Protein AF-A0A9E1X606-F1 (afdb_monomer_lite)

Foldseek 3Di:
DDDDDDDPPDPPDPQDPDDDDPPDDRDDPPVDQQDCPDPRHDVPDDDDDPVNDADDDPDAAQPDWDWDDQDPVRWIWIWTDGPVDIWIATPPRRHTPD

Secondary structure (DSSP, 8-state):
---S---TTS---SSPPS-S-TT--S----SS---SSSTT--TT-----GGG-------TT--EEEEPPPPTTS--EEEEE-SS-EEEEETTT--B--

Sequence (98 aa):
MSVGYRNPYLADSENPIAHGRCDQQDCTELAAALPPEGPDGDPDGEILTESDRQFTWLGPGHFGGLISSLYPDGKRTIWSNGRECIAKLDHDTLEVLA

Radius of gyration: 17.58 Å; chains: 1; bounding box: 38×46×40 Å

Structure (mmCIF, N/CA/C/O backbone):
data_AF-A0A9E1X606-F1
#
_entry.id   AF-A0A9E1X606-F1
#
loop_
_atom_site.group_PDB
_atom_site.id
_atom_site.type_symbol
_atom_site.label_atom_id
_atom_site.label_alt_id
_atom_site.label_comp_id
_atom_site.label_asym_id
_atom_site.label_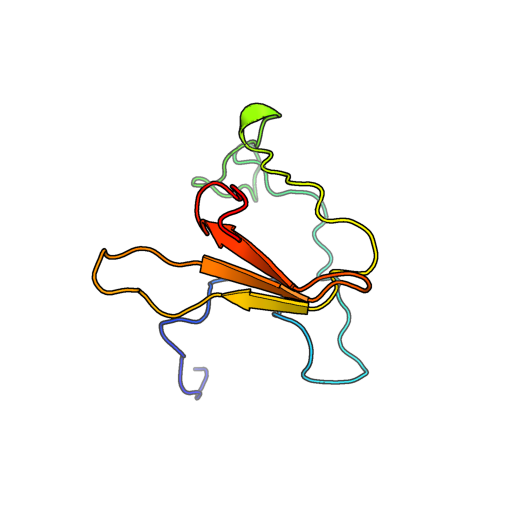entity_id
_atom_site.label_seq_id
_atom_site.pdbx_PDB_ins_code
_atom_site.Cartn_x
_atom_site.Cartn_y
_atom_site.Cartn_z
_atom_site.occupancy
_atom_site.B_iso_or_equiv
_atom_site.auth_seq_id
_atom_site.auth_comp_id
_atom_site.auth_asym_id
_atom_site.auth_atom_id
_atom_site.pdbx_PDB_model_num
ATOM 1 N N . MET A 1 1 ? 4.524 -35.440 -9.390 1.00 37.19 1 MET A N 1
ATOM 2 C CA . MET A 1 1 ? 3.574 -35.363 -8.258 1.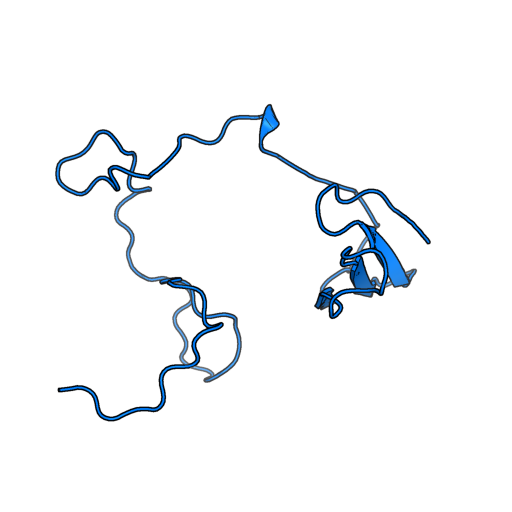00 37.19 1 MET A CA 1
ATOM 3 C C . MET A 1 1 ? 4.239 -34.554 -7.162 1.00 37.19 1 MET A C 1
ATOM 5 O O . MET A 1 1 ? 5.213 -35.045 -6.607 1.00 37.19 1 MET A O 1
ATOM 9 N N . SER A 1 2 ? 3.793 -33.327 -6.884 1.00 45.22 2 SER A N 1
ATOM 10 C CA . SER A 1 2 ? 4.194 -32.649 -5.646 1.00 45.22 2 SER A CA 1
ATOM 11 C C . SER A 1 2 ? 3.156 -32.964 -4.570 1.00 45.22 2 SER A C 1
ATOM 13 O O . SER A 1 2 ? 1.951 -32.838 -4.782 1.00 45.22 2 SER A O 1
ATOM 15 N N . VAL A 1 3 ? 3.634 -33.472 -3.437 1.00 47.50 3 VAL A N 1
ATOM 16 C CA . VAL A 1 3 ? 2.832 -33.722 -2.240 1.00 47.50 3 VAL A CA 1
ATOM 17 C C . VAL A 1 3 ? 3.002 -32.495 -1.352 1.00 47.50 3 VAL A C 1
ATOM 19 O O . VAL A 1 3 ? 4.053 -32.312 -0.747 1.00 47.50 3 VAL A O 1
ATOM 22 N N . GLY A 1 4 ? 1.991 -31.633 -1.310 1.00 51.31 4 GLY A N 1
ATOM 23 C CA . GLY A 1 4 ? 1.963 -30.463 -0.438 1.00 51.31 4 GLY A CA 1
ATOM 24 C C . GLY A 1 4 ? 0.600 -29.780 -0.469 1.00 51.31 4 GLY A C 1
ATOM 25 O O . GLY A 1 4 ? -0.036 -29.713 -1.520 1.00 51.31 4 GLY A O 1
ATOM 26 N N . TYR A 1 5 ? 0.137 -29.300 0.688 1.00 50.00 5 TYR A N 1
ATOM 27 C CA . TYR A 1 5 ? -1.069 -28.475 0.786 1.00 50.00 5 TYR A CA 1
ATOM 28 C C . TYR A 1 5 ? -0.885 -27.209 -0.060 1.00 50.00 5 TYR A C 1
ATOM 30 O O . TYR A 1 5 ? 0.000 -26.400 0.213 1.00 50.00 5 TYR A O 1
ATOM 38 N N . ARG A 1 6 ? -1.721 -27.037 -1.089 1.00 49.09 6 ARG A N 1
ATOM 39 C CA . ARG A 1 6 ? -1.745 -25.831 -1.920 1.00 49.09 6 ARG A CA 1
ATOM 40 C C . ARG A 1 6 ? -2.650 -24.811 -1.230 1.00 49.09 6 ARG A C 1
ATOM 42 O O . ARG A 1 6 ? -3.846 -25.055 -1.101 1.00 49.09 6 ARG A O 1
ATOM 49 N N . ASN A 1 7 ? -2.083 -23.712 -0.734 1.00 53.25 7 ASN A N 1
ATOM 50 C CA . ASN A 1 7 ? -2.873 -22.597 -0.213 1.00 53.25 7 ASN A CA 1
ATOM 51 C C . ASN A 1 7 ? -3.602 -21.934 -1.401 1.00 53.25 7 ASN A C 1
ATOM 53 O O . ASN A 1 7 ? -2.922 -21.392 -2.269 1.00 53.25 7 ASN A O 1
ATOM 57 N N . PRO A 1 8 ? -4.947 -21.969 -1.470 1.00 52.19 8 PRO A N 1
ATOM 58 C CA . PRO A 1 8 ? -5.696 -21.427 -2.606 1.00 52.19 8 PRO A CA 1
ATOM 59 C C . PRO A 1 8 ? -5.651 -19.893 -2.689 1.00 52.19 8 PRO A C 1
ATOM 61 O O . PRO A 1 8 ? -6.096 -19.333 -3.682 1.00 52.19 8 PRO A O 1
ATOM 64 N N . TYR A 1 9 ? -5.125 -19.223 -1.660 1.00 49.66 9 TYR A N 1
ATOM 65 C CA . TYR A 1 9 ? -4.909 -17.775 -1.619 1.00 49.66 9 TYR A CA 1
ATOM 66 C C . TYR A 1 9 ? -3.443 -17.384 -1.844 1.00 49.66 9 TYR A C 1
ATOM 68 O O . TYR A 1 9 ? -3.099 -16.211 -1.711 1.00 49.66 9 TYR A O 1
ATOM 76 N N . LEU A 1 10 ? -2.560 -18.351 -2.119 1.00 50.56 10 LEU A N 1
ATOM 77 C CA . LEU A 1 10 ? -1.196 -18.046 -2.528 1.00 50.56 10 LEU A CA 1
ATOM 78 C C . LEU A 1 10 ? -1.256 -17.512 -3.960 1.00 50.56 10 LEU A C 1
ATOM 80 O O . LEU A 1 10 ? -1.738 -18.215 -4.848 1.00 50.56 10 LEU A O 1
ATOM 84 N N . ALA A 1 11 ? -0.813 -16.271 -4.161 1.00 49.81 11 ALA A N 1
ATOM 85 C CA . ALA A 1 11 ? -0.677 -15.705 -5.496 1.00 49.81 11 ALA A CA 1
ATOM 86 C C . ALA A 1 11 ? 0.236 -16.604 -6.343 1.00 49.81 11 ALA A C 1
ATOM 88 O O . ALA A 1 11 ? 1.208 -17.154 -5.817 1.00 49.81 11 ALA A O 1
ATOM 89 N N . ASP A 1 12 ? -0.069 -16.741 -7.634 1.00 50.81 12 ASP A N 1
ATOM 90 C CA . ASP A 1 12 ? 0.812 -17.387 -8.613 1.00 50.81 12 ASP A CA 1
ATOM 91 C C . ASP A 1 12 ? 1.980 -16.431 -8.908 1.00 50.81 12 ASP A C 1
ATOM 93 O O . ASP A 1 12 ? 2.044 -15.768 -9.934 1.00 50.81 12 ASP A O 1
ATOM 97 N N . SER A 1 13 ? 2.820 -16.224 -7.893 1.00 45.44 13 SER A N 1
ATOM 98 C CA . SER A 1 13 ? 3.916 -15.263 -7.892 1.00 45.44 13 SER A CA 1
ATOM 99 C C . SER A 1 13 ? 5.227 -16.022 -7.843 1.00 45.44 13 SER A C 1
ATOM 101 O O . SER A 1 13 ? 5.501 -16.750 -6.886 1.00 45.44 13 SER A O 1
ATOM 103 N N . GLU A 1 14 ? 6.069 -15.797 -8.846 1.00 44.44 14 GLU A N 1
ATOM 104 C CA . GLU A 1 14 ? 7.459 -16.258 -8.845 1.00 44.44 14 GLU A CA 1
ATOM 105 C C . GLU A 1 14 ? 8.329 -15.482 -7.844 1.00 44.44 14 GLU A C 1
ATOM 107 O O . GLU A 1 14 ? 9.427 -15.917 -7.508 1.00 44.44 14 GLU A O 1
ATOM 112 N N . ASN A 1 15 ? 7.823 -14.358 -7.325 1.00 42.84 15 ASN A N 1
ATOM 113 C CA . ASN A 1 15 ? 8.425 -13.628 -6.220 1.00 42.84 15 ASN A CA 1
ATOM 114 C C . ASN A 1 15 ? 7.894 -14.173 -4.886 1.00 42.84 15 ASN A C 1
ATOM 116 O O . ASN A 1 15 ? 6.712 -13.967 -4.575 1.00 42.84 15 ASN A O 1
ATOM 120 N N . PRO A 1 16 ? 8.719 -14.848 -4.067 1.00 45.56 16 PRO A N 1
ATOM 121 C CA . PRO A 1 16 ? 8.298 -15.232 -2.732 1.00 45.56 16 PRO A CA 1
ATOM 122 C C . PRO A 1 16 ? 8.063 -13.972 -1.887 1.00 45.56 16 PRO A C 1
ATOM 124 O O . PRO A 1 16 ? 8.951 -13.133 -1.748 1.00 45.56 16 PRO A O 1
ATOM 127 N N . ILE A 1 17 ? 6.878 -13.851 -1.273 1.00 48.69 17 ILE A N 1
ATOM 128 C CA . ILE A 1 17 ? 6.674 -12.905 -0.165 1.00 48.69 17 ILE A CA 1
ATOM 129 C C . ILE A 1 17 ? 7.720 -13.235 0.906 1.00 48.69 17 ILE A C 1
ATOM 131 O O . ILE A 1 17 ? 7.861 -14.388 1.321 1.00 48.69 17 ILE A O 1
ATOM 135 N N . ALA A 1 18 ? 8.497 -12.223 1.281 1.00 43.69 18 ALA A N 1
ATOM 136 C CA . ALA A 1 18 ? 9.742 -12.378 2.011 1.00 43.69 18 ALA A CA 1
ATOM 137 C C . ALA A 1 18 ? 9.605 -13.102 3.365 1.00 43.69 18 ALA A C 1
ATOM 139 O O . ALA A 1 18 ? 8.603 -12.977 4.071 1.00 43.69 18 ALA A O 1
ATOM 140 N N . HIS A 1 19 ? 10.718 -13.751 3.733 1.00 45.53 19 HIS A N 1
ATOM 141 C CA . HIS A 1 19 ? 11.088 -14.319 5.037 1.00 45.53 19 HIS A CA 1
ATOM 142 C C . HIS A 1 19 ? 10.724 -15.786 5.306 1.00 45.53 19 HIS A C 1
ATOM 144 O O . HIS A 1 19 ? 9.895 -16.102 6.158 1.00 45.53 19 HIS A O 1
ATOM 150 N N . GLY A 1 20 ? 11.464 -16.700 4.666 1.00 41.56 20 GLY A N 1
ATOM 151 C CA . GLY A 1 20 ? 11.568 -18.098 5.101 1.00 41.56 20 GLY A CA 1
ATOM 152 C C . GLY A 1 20 ? 12.973 -18.539 5.528 1.00 41.56 20 GLY A C 1
ATOM 153 O O . GLY A 1 20 ? 13.095 -19.336 6.460 1.00 41.56 20 GLY A O 1
ATOM 154 N N . ARG A 1 21 ? 14.040 -18.067 4.861 1.00 43.56 21 ARG A N 1
ATOM 155 C CA . ARG A 1 21 ? 15.431 -18.499 5.124 1.00 43.56 21 ARG A CA 1
ATOM 156 C C . ARG A 1 21 ? 16.455 -17.398 4.829 1.00 43.56 21 ARG A C 1
ATOM 158 O O . ARG A 1 21 ? 16.203 -16.521 4.015 1.00 43.56 21 ARG A O 1
ATOM 165 N N . CYS A 1 22 ? 17.608 -17.446 5.497 1.00 42.50 22 CYS A N 1
ATOM 166 C CA . CYS A 1 22 ? 18.699 -16.471 5.348 1.00 42.50 22 CYS A CA 1
ATOM 167 C C . CYS A 1 22 ? 19.504 -16.606 4.041 1.00 42.50 22 CYS A C 1
ATOM 169 O O . CYS A 1 22 ? 20.337 -15.751 3.761 1.00 42.50 22 CYS A O 1
ATOM 171 N N . ASP A 1 23 ? 19.261 -17.658 3.260 1.00 51.50 23 ASP A N 1
ATOM 172 C CA . ASP A 1 23 ? 19.864 -17.934 1.954 1.00 51.50 23 ASP A CA 1
ATOM 173 C C . ASP A 1 23 ? 18.894 -17.691 0.786 1.00 51.50 23 ASP A C 1
ATOM 175 O O . ASP A 1 23 ? 19.197 -18.064 -0.347 1.00 51.50 23 ASP A O 1
ATOM 179 N N . GLN A 1 24 ? 17.733 -17.075 1.042 1.00 52.06 24 GLN A N 1
ATOM 180 C CA . GLN A 1 24 ? 16.819 -16.670 -0.023 1.00 52.06 24 GLN A CA 1
ATOM 181 C C . GLN A 1 24 ? 17.545 -15.706 -0.968 1.00 52.06 24 GLN A C 1
ATOM 183 O O . GLN A 1 24 ? 17.950 -14.615 -0.573 1.00 52.06 24 GLN A O 1
ATOM 188 N N . GLN A 1 25 ? 17.728 -16.132 -2.217 1.00 50.97 25 GLN A N 1
ATOM 189 C CA . GLN A 1 25 ? 18.096 -15.239 -3.304 1.00 50.97 25 GLN A CA 1
ATOM 190 C C . GLN A 1 25 ? 16.816 -14.519 -3.736 1.00 50.97 25 GLN A C 1
ATOM 192 O O . GLN A 1 25 ? 15.900 -15.156 -4.251 1.00 50.97 25 GLN A O 1
ATOM 197 N N . ASP A 1 26 ? 16.742 -13.206 -3.516 1.00 51.81 26 ASP A N 1
ATOM 198 C CA . ASP A 1 26 ? 15.623 -12.336 -3.930 1.00 51.81 26 ASP A CA 1
ATOM 199 C C . ASP A 1 26 ? 15.571 -12.116 -5.459 1.00 51.81 26 ASP A C 1
ATOM 201 O O . ASP A 1 26 ? 15.082 -11.101 -5.951 1.00 51.81 26 ASP A O 1
ATOM 205 N N . CYS A 1 27 ? 16.138 -13.037 -6.235 1.00 45.62 27 CYS A N 1
ATOM 206 C CA . CYS A 1 27 ? 16.275 -12.922 -7.673 1.00 45.62 27 CYS A CA 1
ATOM 207 C C . CYS A 1 27 ? 16.151 -14.299 -8.331 1.00 45.62 27 CYS A C 1
ATOM 209 O O . CYS A 1 27 ? 17.086 -15.098 -8.342 1.00 45.62 27 CYS A O 1
ATOM 211 N N . THR A 1 28 ? 14.995 -14.563 -8.934 1.00 50.22 28 THR A N 1
ATOM 212 C CA . THR A 1 28 ? 14.933 -15.471 -10.083 1.00 50.22 28 THR A CA 1
ATOM 213 C C . THR A 1 28 ? 15.585 -14.720 -11.250 1.00 50.22 28 THR A C 1
ATOM 215 O O . THR A 1 28 ? 15.285 -13.541 -11.448 1.00 50.22 28 THR A O 1
ATOM 218 N N . GLU A 1 29 ? 16.510 -15.339 -11.995 1.00 47.19 29 GLU A N 1
ATOM 219 C CA . GLU A 1 29 ? 17.034 -14.748 -13.239 1.00 47.19 29 GLU A CA 1
ATOM 220 C C . GLU A 1 29 ? 15.892 -14.641 -14.260 1.00 47.19 29 GLU A C 1
ATOM 222 O O . GLU A 1 29 ? 15.667 -15.532 -15.074 1.00 47.19 29 GLU A O 1
ATOM 227 N N . LEU A 1 30 ? 15.152 -13.537 -14.213 1.00 52.75 30 LEU A N 1
ATOM 228 C CA . LEU A 1 30 ? 14.297 -13.109 -15.307 1.00 52.75 30 LEU A CA 1
ATOM 229 C C . LEU A 1 30 ? 15.186 -12.338 -16.282 1.00 52.75 30 LEU A C 1
ATOM 231 O O . LEU A 1 30 ? 15.677 -11.253 -15.969 1.00 52.75 30 LEU A O 1
ATOM 235 N N . ALA A 1 31 ? 15.433 -12.925 -17.456 1.00 51.66 31 ALA A N 1
ATOM 236 C CA . ALA A 1 31 ? 16.287 -12.334 -18.491 1.00 51.66 31 ALA A CA 1
ATOM 237 C C . ALA A 1 31 ? 15.758 -10.973 -18.994 1.00 51.66 31 ALA A C 1
ATOM 239 O O . ALA A 1 31 ? 16.531 -10.159 -19.499 1.00 51.66 31 ALA A O 1
ATOM 240 N N . ALA A 1 32 ? 14.457 -10.724 -18.830 1.00 52.41 32 ALA A N 1
ATOM 241 C CA . ALA A 1 32 ? 13.780 -9.442 -18.985 1.00 52.41 32 ALA A CA 1
ATOM 242 C C . ALA A 1 32 ? 12.368 -9.541 -18.371 1.00 52.41 32 ALA A C 1
ATOM 244 O O . ALA A 1 32 ? 11.936 -10.627 -17.982 1.00 52.41 32 ALA A O 1
ATOM 245 N N . ALA A 1 33 ? 11.626 -8.425 -18.328 1.00 56.19 33 ALA A N 1
ATOM 246 C CA . ALA A 1 33 ? 10.163 -8.497 -18.276 1.00 56.19 33 ALA A CA 1
ATOM 247 C C . ALA A 1 33 ? 9.673 -9.417 -19.410 1.00 56.19 33 ALA A C 1
ATOM 249 O O . ALA A 1 33 ? 10.316 -9.451 -20.459 1.00 56.19 33 ALA A O 1
ATOM 250 N N . LEU A 1 34 ? 8.582 -10.161 -19.210 1.00 64.25 34 LEU A N 1
ATOM 251 C CA . LEU A 1 34 ? 7.949 -10.974 -20.253 1.00 64.25 34 LEU A CA 1
ATOM 252 C C . LEU A 1 34 ? 6.852 -10.128 -20.915 1.00 64.25 34 LEU A C 1
ATOM 254 O O . LEU A 1 34 ? 5.691 -10.242 -20.522 1.00 64.25 34 LEU A O 1
ATOM 258 N N . PRO A 1 35 ? 7.176 -9.208 -21.845 1.00 61.50 35 PRO A N 1
ATOM 259 C CA . PRO A 1 35 ? 6.137 -8.488 -22.556 1.00 61.50 35 PRO A CA 1
ATOM 260 C C . PRO A 1 35 ? 5.280 -9.499 -23.332 1.00 61.50 35 PRO A C 1
ATOM 262 O O . PRO A 1 35 ? 5.809 -10.523 -23.777 1.00 61.50 35 PRO A O 1
ATOM 265 N N . PRO A 1 36 ? 3.985 -9.215 -23.538 1.00 65.62 36 PRO A N 1
ATOM 266 C CA . PRO A 1 36 ? 3.096 -10.107 -24.284 1.00 65.62 36 PRO A CA 1
ATOM 267 C C . PRO A 1 36 ? 3.627 -10.406 -25.695 1.00 65.62 36 PRO A C 1
ATOM 269 O O . PRO A 1 36 ? 3.455 -11.502 -26.228 1.00 65.62 36 PRO A O 1
ATOM 272 N N . GLU A 1 37 ? 4.356 -9.458 -26.287 1.00 66.31 37 GLU A N 1
ATOM 273 C CA . GLU A 1 37 ? 5.134 -9.671 -27.503 1.00 66.31 37 GLU A CA 1
ATOM 274 C C . GLU A 1 37 ? 6.513 -10.304 -27.224 1.00 66.31 37 GLU A C 1
ATOM 276 O O . GLU A 1 37 ? 7.530 -9.625 -27.086 1.00 66.31 37 GLU A O 1
ATOM 281 N N . GLY A 1 38 ? 6.568 -11.637 -27.222 1.00 62.50 38 GLY A N 1
ATOM 282 C CA . GLY A 1 38 ? 7.810 -12.412 -27.186 1.00 62.50 38 GLY A CA 1
ATOM 283 C C . GLY A 1 38 ? 7.550 -13.920 -27.292 1.00 62.50 38 GLY A C 1
ATOM 284 O O . GLY A 1 38 ? 6.437 -14.360 -27.019 1.00 62.50 38 GLY A O 1
ATOM 285 N N . PRO A 1 39 ? 8.541 -14.742 -27.689 1.00 59.41 39 PRO A N 1
ATOM 286 C CA . PRO A 1 39 ? 8.381 -16.201 -27.733 1.00 59.41 39 PRO A CA 1
ATOM 287 C C . PRO A 1 39 ? 8.074 -16.814 -26.356 1.00 59.41 39 PRO A C 1
ATOM 289 O O . PRO A 1 39 ? 7.434 -17.860 -26.298 1.00 59.41 39 PRO A O 1
ATOM 292 N N . ASP A 1 40 ? 8.482 -16.127 -25.286 1.00 63.66 40 ASP A N 1
ATOM 293 C CA . ASP A 1 40 ? 8.236 -16.479 -23.884 1.00 63.66 40 ASP A CA 1
ATOM 294 C C . ASP A 1 40 ? 7.286 -15.474 -23.193 1.00 63.66 40 ASP A C 1
ATOM 296 O O . ASP A 1 40 ? 7.228 -15.414 -21.968 1.00 63.66 40 ASP A O 1
ATOM 300 N N . GLY A 1 41 ? 6.589 -14.632 -23.969 1.00 61.88 41 GLY A N 1
ATOM 301 C CA . GLY A 1 41 ? 5.685 -13.606 -23.449 1.00 61.88 41 GLY A CA 1
ATOM 302 C C . GLY A 1 41 ? 4.455 -14.201 -22.764 1.00 61.88 41 GLY A C 1
ATOM 303 O O . GLY A 1 41 ? 3.949 -15.243 -23.184 1.00 61.88 41 GLY A O 1
ATOM 304 N N . ASP A 1 42 ? 3.957 -13.527 -21.728 1.00 67.06 42 ASP A N 1
ATOM 305 C CA . ASP A 1 42 ? 2.660 -13.856 -21.138 1.00 67.06 42 ASP A CA 1
ATOM 306 C C . ASP A 1 42 ? 1.547 -13.300 -22.047 1.00 67.06 42 ASP A C 1
ATOM 308 O O . ASP A 1 42 ? 1.457 -12.079 -22.196 1.00 67.06 42 ASP A O 1
ATOM 312 N N . PRO A 1 43 ? 0.707 -14.141 -22.685 1.00 67.25 43 PRO A N 1
ATOM 313 C CA . PRO A 1 43 ? -0.373 -13.663 -23.547 1.00 67.25 43 PRO A CA 1
ATOM 314 C C . PRO A 1 43 ? -1.440 -12.856 -22.792 1.00 67.25 43 PRO A C 1
ATOM 316 O O . PRO A 1 43 ? -2.169 -12.099 -23.434 1.00 67.25 43 PRO A O 1
ATOM 319 N N . ASP A 1 44 ? -1.515 -12.998 -21.466 1.00 71.56 44 ASP A N 1
ATOM 320 C CA . ASP A 1 44 ? -2.376 -12.202 -20.588 1.00 71.56 44 ASP A CA 1
ATOM 321 C C . ASP A 1 44 ? -1.617 -11.009 -19.958 1.00 71.56 44 ASP A C 1
ATOM 323 O O . ASP A 1 44 ? -2.183 -10.252 -19.167 1.00 71.56 44 ASP A O 1
ATOM 327 N N . GLY A 1 45 ? -0.340 -10.822 -20.312 1.00 67.88 45 GLY A N 1
ATOM 328 C CA . GLY A 1 45 ? 0.524 -9.758 -19.812 1.00 67.88 45 GLY A CA 1
ATOM 329 C C . GLY A 1 45 ? 0.167 -8.374 -20.363 1.00 67.88 45 GLY A C 1
ATOM 330 O O . GLY A 1 45 ? -0.259 -8.217 -21.507 1.00 67.88 45 GLY A O 1
ATOM 331 N N . GLU A 1 46 ? 0.393 -7.339 -19.555 1.00 73.88 46 GLU A N 1
ATOM 332 C CA . GLU A 1 46 ? 0.093 -5.942 -19.887 1.00 73.88 46 GLU A CA 1
ATOM 333 C C . GLU A 1 46 ? 1.345 -5.061 -19.769 1.00 73.88 46 GLU A C 1
ATOM 335 O O . GLU A 1 46 ? 2.165 -5.219 -18.860 1.00 73.88 46 GLU A O 1
ATOM 340 N N . ILE A 1 47 ? 1.491 -4.098 -20.685 1.00 79.00 47 ILE A N 1
ATOM 341 C CA . ILE A 1 47 ? 2.509 -3.050 -20.571 1.00 79.00 47 ILE A CA 1
ATOM 342 C C . ILE A 1 47 ? 1.974 -1.958 -19.648 1.00 79.00 47 ILE A C 1
ATOM 344 O O . ILE A 1 47 ? 1.102 -1.185 -20.041 1.00 79.00 47 ILE A O 1
ATOM 348 N N . LEU A 1 48 ? 2.553 -1.864 -18.451 1.00 79.50 48 LEU A N 1
ATOM 349 C CA . LEU A 1 48 ? 2.240 -0.792 -17.511 1.00 79.50 48 LEU A CA 1
ATOM 350 C C . LEU A 1 48 ? 2.696 0.569 -18.049 1.00 79.50 48 LEU A C 1
ATOM 352 O O . LEU A 1 48 ? 3.782 0.732 -18.610 1.00 79.50 48 LEU A O 1
ATOM 356 N N . THR A 1 49 ? 1.864 1.567 -17.812 1.00 84.81 49 THR A N 1
ATOM 357 C CA . THR A 1 49 ? 2.048 2.965 -18.183 1.00 84.81 49 THR A CA 1
ATOM 358 C C . THR A 1 49 ? 2.171 3.839 -16.934 1.00 84.81 49 THR A C 1
ATOM 360 O O . THR A 1 49 ? 1.965 3.397 -15.804 1.00 84.81 49 THR A O 1
ATOM 363 N N . GLU A 1 50 ? 2.473 5.126 -17.116 1.00 84.50 50 GLU A N 1
ATOM 364 C CA . GLU A 1 50 ? 2.502 6.075 -15.995 1.00 84.50 50 GLU A CA 1
ATOM 365 C C . GLU A 1 50 ? 1.143 6.203 -15.283 1.00 84.50 50 GLU A C 1
ATOM 367 O O . GLU A 1 50 ? 1.118 6.531 -14.099 1.00 84.50 50 GLU A O 1
ATOM 372 N N . SER A 1 51 ? 0.014 5.924 -15.952 1.00 86.31 51 SER A N 1
ATOM 373 C CA . SER A 1 51 ? -1.302 5.943 -15.295 1.00 86.31 51 SER A CA 1
ATOM 374 C C . SER A 1 51 ? -1.541 4.760 -14.361 1.00 86.31 51 SER A C 1
ATOM 376 O O . SER A 1 51 ? -2.376 4.869 -13.467 1.00 86.31 51 SER A O 1
ATOM 378 N N . ASP A 1 52 ? -0.789 3.671 -14.516 1.00 84.06 52 ASP A N 1
ATOM 379 C CA . ASP A 1 52 ? -0.891 2.489 -13.651 1.00 84.06 52 ASP A CA 1
ATOM 380 C C . ASP A 1 52 ? -0.101 2.669 -12.349 1.00 84.06 52 ASP A C 1
ATOM 382 O O . ASP A 1 52 ? -0.225 1.895 -11.396 1.00 84.06 52 ASP A O 1
ATOM 386 N N . ARG A 1 53 ? 0.712 3.728 -12.272 1.00 83.56 53 ARG A N 1
ATOM 387 C CA . ARG A 1 53 ? 1.504 4.040 -11.093 1.00 83.56 53 ARG A CA 1
ATOM 388 C C . ARG A 1 53 ? 0.642 4.700 -10.022 1.00 83.56 53 ARG A C 1
ATOM 390 O O . ARG A 1 53 ? 0.313 5.880 -10.098 1.00 83.56 53 ARG A O 1
ATOM 397 N N . GLN A 1 54 ? 0.392 3.966 -8.945 1.00 84.69 54 GLN A N 1
ATOM 398 C CA . GLN A 1 54 ? -0.183 4.517 -7.722 1.00 84.69 54 GLN A CA 1
ATOM 399 C C . GLN A 1 54 ? 0.919 4.804 -6.698 1.00 84.69 54 GLN A C 1
ATOM 401 O O . GLN A 1 54 ? 1.783 3.965 -6.433 1.00 84.69 54 GLN A O 1
ATOM 406 N N . PHE A 1 55 ? 0.918 6.006 -6.125 1.00 87.56 55 PHE A N 1
ATOM 407 C CA . PHE A 1 55 ? 1.892 6.397 -5.113 1.00 87.56 55 PHE A CA 1
ATOM 408 C C . PHE A 1 55 ? 1.337 7.476 -4.187 1.00 87.56 55 PHE A C 1
ATOM 410 O O . PHE A 1 55 ? 0.878 8.520 -4.644 1.00 87.56 55 PHE A O 1
ATOM 417 N N . THR A 1 56 ? 1.505 7.257 -2.885 1.00 90.88 56 THR A N 1
ATOM 418 C CA . THR A 1 56 ? 1.205 8.237 -1.842 1.00 90.88 56 THR A CA 1
ATOM 419 C C . THR A 1 56 ? 2.419 8.376 -0.935 1.00 90.88 56 THR A C 1
ATOM 421 O O . THR A 1 56 ? 2.879 7.402 -0.337 1.00 90.88 56 THR A O 1
ATOM 424 N N . TRP A 1 57 ? 2.959 9.591 -0.827 1.00 92.00 57 TRP A N 1
ATOM 425 C CA . TRP A 1 57 ? 4.060 9.867 0.093 1.00 92.00 57 TRP A CA 1
ATOM 426 C C . TRP A 1 57 ? 3.539 9.980 1.527 1.00 92.00 57 TRP A C 1
ATOM 428 O O . TRP A 1 57 ? 2.766 10.885 1.834 1.00 92.00 57 TRP A O 1
ATOM 438 N N . LEU A 1 58 ? 3.995 9.078 2.397 1.00 91.94 58 LEU A N 1
ATOM 439 C CA . LEU A 1 58 ? 3.606 9.044 3.812 1.00 91.94 58 LEU A CA 1
ATOM 440 C C . LEU A 1 58 ? 4.652 9.663 4.745 1.00 91.94 58 LEU A C 1
ATOM 442 O O . LEU A 1 58 ? 4.308 10.074 5.845 1.00 91.94 58 LEU A O 1
ATOM 446 N N . GLY A 1 59 ? 5.893 9.795 4.266 1.00 91.12 59 GLY A N 1
ATOM 447 C CA . GLY A 1 59 ? 7.051 10.181 5.064 1.00 91.12 59 GLY A CA 1
ATOM 448 C C . GLY A 1 59 ? 8.037 9.020 5.256 1.00 91.12 59 GLY A C 1
ATOM 449 O O . GLY A 1 59 ? 7.916 7.972 4.609 1.00 91.12 59 GLY A O 1
ATOM 450 N N . PRO A 1 60 ? 9.114 9.219 6.033 1.00 91.44 60 PRO A N 1
ATOM 451 C CA . PRO A 1 60 ? 10.200 8.255 6.124 1.00 91.44 60 PRO A CA 1
ATOM 452 C C . PRO A 1 60 ? 9.858 7.012 6.960 1.00 91.44 60 PRO A C 1
ATOM 454 O O . PRO A 1 60 ? 9.234 7.050 8.014 1.00 91.44 60 PRO A O 1
ATOM 457 N N . GLY A 1 61 ? 10.427 5.880 6.556 1.00 89.56 61 GLY A N 1
ATOM 458 C CA . GLY A 1 61 ? 10.498 4.696 7.411 1.00 89.56 61 GLY A CA 1
ATOM 459 C C . GLY A 1 61 ? 9.226 3.856 7.492 1.00 89.56 61 GLY A C 1
ATOM 460 O O . GLY A 1 61 ? 9.069 3.091 8.439 1.00 89.56 61 GLY A O 1
ATOM 461 N N . HIS A 1 62 ? 8.349 3.967 6.497 1.00 88.31 62 HIS A N 1
ATOM 462 C CA . HIS A 1 62 ? 7.189 3.099 6.300 1.00 88.31 62 HIS A CA 1
ATOM 463 C C . HIS A 1 62 ? 7.603 1.720 5.746 1.00 88.31 62 HIS A C 1
ATOM 465 O O . HIS A 1 62 ? 7.357 1.398 4.587 1.00 88.31 62 HIS A O 1
ATOM 471 N N . PHE A 1 63 ? 8.285 0.917 6.569 1.00 77.69 63 PHE A N 1
ATOM 472 C CA . PHE A 1 63 ? 8.840 -0.386 6.163 1.00 77.69 63 PHE A CA 1
ATOM 473 C C . PHE A 1 63 ? 7.876 -1.562 6.365 1.00 77.69 63 PHE A C 1
ATOM 475 O O . PHE A 1 63 ? 8.038 -2.606 5.739 1.00 77.69 63 PHE A O 1
ATOM 482 N N . GLY A 1 64 ? 6.888 -1.411 7.252 1.00 72.00 64 GLY A N 1
ATOM 483 C CA . GLY A 1 64 ? 5.892 -2.437 7.557 1.00 72.00 64 GLY A CA 1
ATOM 484 C C . GLY A 1 64 ? 4.513 -2.047 7.041 1.00 72.00 64 GLY A C 1
ATOM 485 O O . GLY A 1 64 ? 4.023 -0.959 7.352 1.00 72.00 64 GLY A O 1
ATOM 486 N N . GLY A 1 65 ? 3.887 -2.946 6.281 1.00 81.31 65 GLY A N 1
ATOM 487 C CA . GLY A 1 65 ? 2.514 -2.822 5.799 1.00 81.31 65 GLY A CA 1
ATOM 488 C C . GLY A 1 65 ? 1.669 -4.027 6.212 1.00 81.31 65 GLY A C 1
ATOM 489 O O . GLY A 1 65 ? 2.133 -5.163 6.142 1.00 81.31 65 GLY A O 1
ATOM 490 N N . LEU A 1 66 ? 0.427 -3.790 6.628 1.00 86.50 66 LEU A N 1
ATOM 491 C CA . LEU A 1 66 ? -0.581 -4.823 6.870 1.00 86.50 66 LEU A CA 1
ATOM 492 C C . LEU A 1 66 ? -1.815 -4.528 6.015 1.00 86.50 66 LEU A C 1
ATOM 494 O O . LEU A 1 66 ? -2.441 -3.482 6.176 1.00 86.50 66 LEU A O 1
ATOM 498 N N . ILE A 1 67 ? -2.207 -5.471 5.160 1.00 90.81 67 ILE A N 1
ATOM 499 C CA . ILE A 1 67 ? -3.491 -5.418 4.454 1.00 90.81 67 ILE A CA 1
ATOM 500 C C . ILE A 1 67 ? -4.563 -6.029 5.358 1.00 90.81 67 ILE A C 1
ATOM 502 O O . ILE A 1 67 ? -4.418 -7.151 5.845 1.00 90.81 67 ILE A O 1
ATOM 506 N N . SER A 1 68 ? -5.648 -5.295 5.597 1.00 85.50 68 SER A N 1
ATOM 507 C CA . SER A 1 68 ? -6.761 -5.787 6.407 1.00 85.50 68 SER A CA 1
ATOM 508 C C . SER A 1 68 ? -7.534 -6.911 5.708 1.00 85.50 68 SER A C 1
ATOM 510 O O . SER A 1 68 ? -7.556 -7.025 4.478 1.00 85.50 68 SER A O 1
ATOM 512 N N . SER A 1 69 ? -8.284 -7.689 6.490 1.00 87.88 69 SER A N 1
ATOM 513 C CA . SER A 1 69 ? -9.443 -8.429 5.973 1.00 87.88 69 SER A CA 1
ATOM 514 C C . SER A 1 69 ? -10.472 -7.478 5.341 1.00 87.88 69 SER A C 1
ATOM 516 O O . SER A 1 69 ? -10.391 -6.258 5.515 1.00 87.88 69 SER A O 1
ATOM 518 N N . LEU A 1 70 ? -11.448 -8.039 4.623 1.00 90.19 70 LEU A N 1
ATOM 519 C CA . LEU A 1 70 ? -12.595 -7.272 4.135 1.00 90.19 70 LEU A CA 1
ATOM 520 C C . LEU A 1 70 ? -13.370 -6.670 5.313 1.00 90.19 70 LEU A C 1
ATOM 522 O O . LEU A 1 70 ? -13.687 -7.369 6.279 1.00 90.19 70 LEU A O 1
ATOM 526 N N . TYR A 1 71 ? -13.683 -5.385 5.210 1.00 87.94 71 TYR A N 1
ATOM 527 C CA . TYR A 1 71 ? -14.656 -4.705 6.054 1.00 87.94 71 TYR A CA 1
ATOM 528 C C . TYR A 1 71 ? -16.092 -5.035 5.597 1.00 87.94 71 TYR A C 1
ATOM 530 O O . TYR A 1 71 ? -16.284 -5.594 4.514 1.00 87.94 71 TYR A O 1
ATOM 538 N N . PRO A 1 72 ? -17.129 -4.715 6.400 1.00 96.69 72 PRO A N 1
ATOM 539 C CA . PRO A 1 72 ? -18.526 -4.985 6.036 1.00 96.69 72 PRO A CA 1
ATOM 540 C C . PRO A 1 72 ? -18.998 -4.320 4.736 1.00 96.69 72 PRO A C 1
ATOM 542 O O . PRO A 1 72 ? -19.946 -4.797 4.122 1.00 96.69 72 PRO A O 1
ATOM 545 N N . ASP A 1 73 ? -18.350 -3.232 4.323 1.00 93.94 73 ASP A N 1
ATOM 546 C CA . ASP A 1 73 ? -18.595 -2.539 3.054 1.00 93.94 73 ASP A CA 1
ATOM 547 C C . ASP A 1 73 ? -17.885 -3.196 1.855 1.00 93.94 73 ASP A C 1
ATOM 549 O O . ASP A 1 73 ? -17.987 -2.711 0.732 1.00 93.94 73 ASP A O 1
ATOM 553 N N . GLY A 1 74 ? -17.171 -4.301 2.082 1.00 93.19 74 GLY A N 1
ATOM 554 C CA . GLY A 1 74 ? -16.407 -5.010 1.062 1.00 93.19 74 GLY A CA 1
ATOM 555 C C . GLY A 1 74 ? -15.048 -4.385 0.747 1.00 93.19 74 GLY A C 1
ATOM 556 O O . GLY A 1 74 ? -14.360 -4.892 -0.135 1.00 93.19 74 GLY A O 1
ATOM 557 N N . LYS A 1 75 ? -14.625 -3.330 1.453 1.00 92.69 75 LYS A N 1
ATOM 558 C CA . LYS A 1 75 ? -13.326 -2.688 1.225 1.00 92.69 75 LYS A CA 1
ATOM 559 C C . LYS A 1 75 ? -12.214 -3.288 2.080 1.00 92.69 75 LYS A C 1
ATOM 561 O O . LYS A 1 75 ? -12.456 -3.958 3.086 1.00 92.69 75 LYS A O 1
ATOM 566 N N . ARG A 1 76 ? -10.965 -3.013 1.699 1.00 95.12 76 ARG A N 1
ATOM 567 C CA . ARG A 1 76 ? -9.755 -3.299 2.485 1.00 95.12 76 ARG A CA 1
ATOM 568 C C . ARG A 1 76 ? -8.983 -2.018 2.735 1.00 95.12 76 ARG A C 1
ATOM 570 O O . ARG A 1 76 ? -9.158 -1.024 2.038 1.00 95.12 76 ARG A O 1
ATOM 577 N N . THR A 1 77 ? -8.109 -2.056 3.730 1.00 94.06 77 THR A N 1
ATOM 578 C CA . THR A 1 77 ? -7.220 -0.938 4.041 1.00 94.06 77 THR A CA 1
ATOM 579 C C . THR A 1 77 ? -5.800 -1.434 4.209 1.00 94.06 77 THR A C 1
ATOM 581 O O . THR A 1 77 ? -5.591 -2.529 4.740 1.00 94.06 77 THR A O 1
ATOM 584 N N . ILE A 1 78 ? -4.838 -0.603 3.835 1.00 93.00 78 ILE A N 1
ATOM 585 C CA . ILE A 1 78 ? -3.427 -0.809 4.147 1.00 93.00 78 ILE A CA 1
ATOM 586 C C . ILE A 1 78 ? -3.118 -0.018 5.415 1.00 93.00 78 ILE A C 1
ATOM 588 O O . ILE A 1 78 ? -3.402 1.173 5.496 1.00 93.00 78 ILE A O 1
ATOM 592 N N . TRP A 1 79 ? -2.534 -0.671 6.411 1.00 91.94 79 TRP A N 1
ATOM 593 C CA . TRP A 1 79 ? -1.95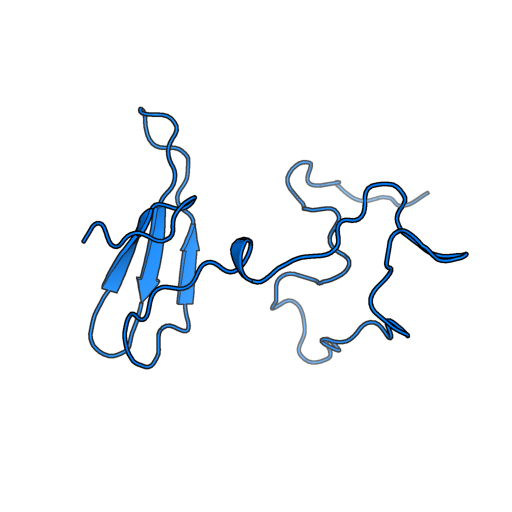6 -0.012 7.576 1.00 91.94 79 TRP A CA 1
ATOM 594 C C . TRP A 1 79 ? -0.449 0.017 7.417 1.00 91.94 79 TRP A C 1
ATOM 596 O O . TRP A 1 79 ? 0.174 -1.037 7.310 1.00 91.94 79 TRP A O 1
ATOM 606 N N . SER A 1 80 ? 0.131 1.210 7.406 1.00 92.06 80 SER A N 1
ATOM 607 C CA . SER A 1 80 ?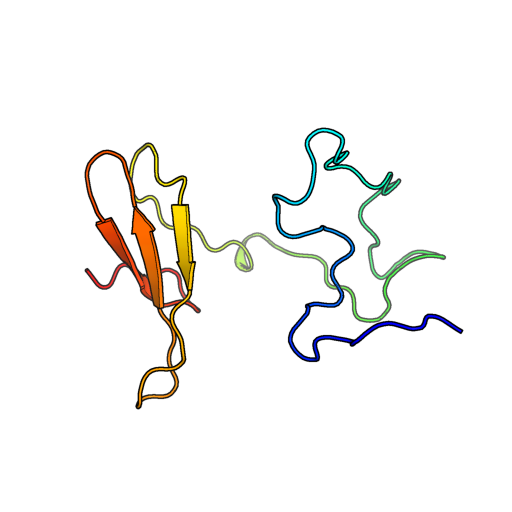 1.566 1.397 7.259 1.00 92.06 80 SER A CA 1
ATOM 608 C C . SER A 1 80 ? 2.142 2.064 8.499 1.00 92.06 80 SER A C 1
ATOM 610 O O . SER A 1 80 ? 1.642 3.098 8.938 1.00 92.06 80 SER A O 1
ATOM 612 N N . ASN A 1 81 ? 3.186 1.472 9.076 1.00 90.06 81 ASN A N 1
ATOM 613 C CA . ASN A 1 81 ? 3.864 2.030 10.241 1.00 90.06 81 ASN A CA 1
ATOM 614 C C . ASN A 1 81 ? 5.174 2.699 9.819 1.00 90.06 81 ASN A C 1
ATOM 616 O O . ASN A 1 81 ? 6.125 2.018 9.437 1.00 90.06 81 ASN A O 1
ATOM 620 N N . GLY A 1 82 ? 5.179 4.028 9.884 1.00 89.19 82 GLY A N 1
ATOM 621 C CA . GLY A 1 82 ? 6.326 4.890 9.649 1.00 89.19 82 GLY A CA 1
ATOM 622 C C . GLY A 1 82 ? 7.060 5.271 10.921 1.00 89.19 82 GLY A C 1
ATOM 623 O O . GLY A 1 82 ? 6.666 4.923 12.039 1.00 89.19 82 GLY A O 1
ATOM 624 N N . ARG A 1 83 ? 8.136 6.042 10.752 1.00 88.38 83 ARG A N 1
ATOM 625 C CA . ARG A 1 83 ? 8.918 6.548 11.885 1.00 88.38 83 ARG A CA 1
ATOM 626 C C . ARG A 1 83 ? 8.138 7.586 12.697 1.00 88.38 83 ARG A C 1
ATOM 628 O O . ARG A 1 83 ? 8.323 7.689 13.907 1.00 88.38 83 ARG A O 1
ATOM 635 N N . GLU A 1 84 ? 7.322 8.378 12.023 1.00 90.56 84 GLU A N 1
ATOM 636 C CA . GLU A 1 84 ? 6.598 9.527 12.560 1.00 90.56 84 GLU A CA 1
ATOM 637 C C . GLU A 1 84 ? 5.114 9.255 12.795 1.00 90.56 84 GLU A C 1
ATOM 639 O O . GLU A 1 84 ? 4.523 9.889 13.668 1.00 90.56 84 GLU A O 1
ATOM 644 N N . CYS A 1 85 ? 4.509 8.331 12.044 1.00 90.69 85 CYS A N 1
ATOM 645 C CA . CYS A 1 85 ? 3.080 8.063 12.127 1.00 90.69 85 CYS A CA 1
ATOM 646 C C . CYS A 1 85 ? 2.720 6.617 11.767 1.00 90.69 85 CYS A C 1
ATOM 648 O O . CYS A 1 85 ? 3.506 5.850 11.211 1.00 90.69 85 CYS A O 1
ATOM 650 N N . ILE A 1 86 ? 1.487 6.247 12.102 1.00 93.25 86 ILE A N 1
ATOM 651 C CA . ILE A 1 86 ? 0.805 5.110 11.493 1.00 93.25 86 ILE A CA 1
ATOM 652 C C . ILE A 1 86 ? -0.213 5.710 10.536 1.00 93.25 86 ILE A C 1
ATOM 654 O O . ILE A 1 86 ? -1.033 6.513 10.969 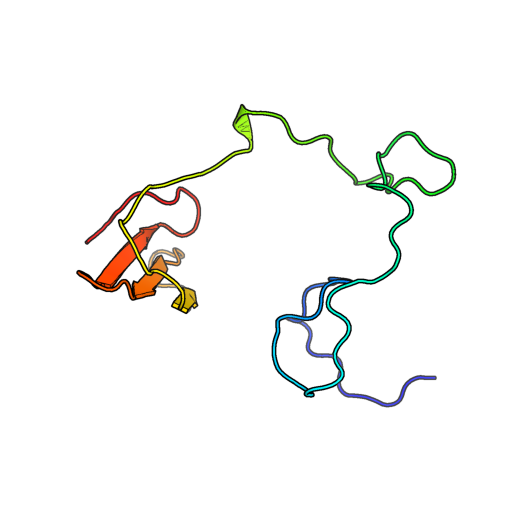1.00 93.25 86 ILE A O 1
ATOM 658 N N . ALA A 1 87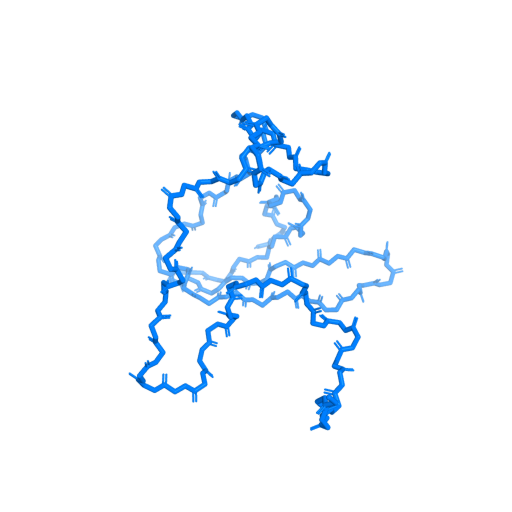 ? -0.151 5.310 9.272 1.00 94.88 87 ALA A N 1
ATOM 659 C CA . ALA A 1 87 ? -1.071 5.751 8.238 1.00 94.88 87 ALA A CA 1
ATOM 660 C C . ALA A 1 87 ? -2.016 4.614 7.853 1.00 94.88 87 ALA A C 1
ATOM 662 O O . ALA A 1 87 ? -1.608 3.450 7.747 1.00 94.88 87 ALA A O 1
ATOM 663 N N . LYS A 1 88 ? -3.274 4.963 7.609 1.00 96.25 88 LYS A N 1
ATOM 664 C CA . LYS A 1 88 ? -4.286 4.079 7.045 1.00 96.25 88 LYS A CA 1
ATOM 665 C C . LYS A 1 88 ? -4.597 4.528 5.628 1.00 96.25 88 LYS A C 1
ATOM 667 O O . LYS A 1 88 ? -4.962 5.681 5.429 1.00 96.25 88 LYS A O 1
ATOM 672 N N . LEU A 1 89 ? -4.522 3.621 4.663 1.00 96.12 89 LEU A N 1
ATOM 673 C CA . LEU A 1 89 ? -4.847 3.907 3.268 1.00 96.12 89 LEU A CA 1
ATOM 674 C C . LEU A 1 89 ? -6.007 3.044 2.773 1.00 96.12 89 LEU A C 1
ATOM 676 O O . LEU A 1 89 ? -6.175 1.911 3.237 1.00 96.12 89 LEU A O 1
ATOM 680 N N . ASP A 1 90 ? -6.784 3.561 1.824 1.00 95.62 90 ASP A N 1
ATOM 681 C CA . ASP A 1 90 ? -7.650 2.730 0.984 1.00 95.62 90 ASP A CA 1
ATOM 682 C C . ASP A 1 90 ? -6.759 1.790 0.153 1.00 95.62 90 ASP A C 1
ATOM 684 O O . ASP A 1 90 ? -5.711 2.191 -0.357 1.00 95.62 90 ASP A O 1
ATOM 688 N N . HIS A 1 91 ? -7.124 0.510 0.104 1.00 93.31 91 HIS A N 1
ATOM 689 C CA . HIS A 1 91 ? -6.310 -0.521 -0.537 1.00 93.31 91 HIS A CA 1
ATOM 690 C C . HIS A 1 91 ? -6.219 -0.357 -2.058 1.00 93.31 91 HIS A C 1
ATOM 692 O O . HIS A 1 91 ? -5.185 -0.693 -2.628 1.00 93.31 91 HIS A O 1
ATOM 698 N N . ASP A 1 92 ? -7.274 0.148 -2.697 1.00 91.38 92 ASP A N 1
ATOM 699 C CA . ASP A 1 92 ? -7.376 0.164 -4.158 1.00 91.38 92 ASP A CA 1
ATOM 700 C C . ASP A 1 92 ? -6.850 1.473 -4.756 1.00 91.38 92 ASP A C 1
ATOM 702 O O . ASP A 1 92 ? -6.445 1.506 -5.918 1.00 91.38 92 ASP A O 1
ATOM 706 N N . THR A 1 93 ? -6.880 2.557 -3.973 1.00 92.50 93 THR A N 1
ATOM 707 C CA . THR A 1 93 ? -6.528 3.905 -4.447 1.00 92.50 93 THR A CA 1
ATOM 708 C C . THR A 1 93 ? -5.289 4.499 -3.782 1.00 92.50 93 THR A C 1
ATOM 710 O O . THR A 1 93 ? -4.770 5.505 -4.262 1.00 92.50 93 THR A O 1
ATOM 713 N N . LEU A 1 94 ? -4.823 3.921 -2.668 1.00 93.62 94 LEU A N 1
ATOM 714 C CA . LEU A 1 94 ? -3.782 4.483 -1.797 1.00 93.62 94 LEU A CA 1
ATOM 715 C C . LEU A 1 94 ? -4.116 5.872 -1.221 1.00 93.62 94 LEU A C 1
ATOM 717 O O . LEU A 1 94 ? -3.219 6.576 -0.747 1.00 93.62 94 LEU A O 1
ATOM 721 N N . GLU A 1 95 ? -5.385 6.289 -1.226 1.00 95.38 95 GLU A N 1
ATOM 722 C CA . GLU A 1 95 ? -5.808 7.513 -0.541 1.00 95.38 95 GLU A CA 1
ATOM 723 C C . GLU A 1 95 ? -5.628 7.369 0.977 1.00 95.38 95 GLU A C 1
ATOM 725 O O . GLU A 1 95 ? -6.006 6.351 1.560 1.00 95.38 95 GLU A O 1
ATOM 730 N N . VAL A 1 96 ? -5.071 8.392 1.636 1.00 95.62 96 VAL A N 1
ATOM 731 C CA . VAL A 1 96 ? -4.906 8.400 3.099 1.00 95.62 96 VAL A CA 1
ATOM 732 C C . VAL A 1 96 ? -6.257 8.640 3.768 1.00 95.62 96 VAL A C 1
ATOM 734 O O . VAL A 1 96 ? -6.895 9.670 3.562 1.00 95.62 96 VAL A O 1
ATOM 737 N N . LEU A 1 97 ? -6.676 7.690 4.598 1.00 95.06 97 LEU A N 1
ATOM 738 C CA . LEU A 1 97 ? -7.941 7.705 5.330 1.00 95.06 97 LEU A CA 1
ATOM 739 C C . LEU A 1 97 ? -7.786 8.215 6.766 1.00 95.06 97 LEU A C 1
ATOM 741 O O . LEU A 1 97 ? -8.746 8.746 7.327 1.00 95.06 97 LEU A O 1
ATOM 745 N N . ALA A 1 98 ? -6.616 7.988 7.375 1.00 85.75 98 ALA A N 1
ATOM 746 C CA . ALA A 1 98 ? -6.260 8.420 8.727 1.00 85.75 98 ALA A CA 1
ATOM 747 C C . ALA A 1 98 ? -4.743 8.408 8.940 1.00 85.75 98 ALA A C 1
ATOM 749 O O . ALA A 1 98 ? -4.075 7.539 8.330 1.00 85.75 98 ALA A O 1
#

pLDDT: mean 72.5, std 19.54, range [37.19, 96.69]